Protein AF-A0A7C7JT67-F1 (afdb_monomer_lite)

Radius of gyration: 20.73 Å; chains: 1; bounding box: 39×29×77 Å

Secondary structure (DSSP, 8-state):
-HHHHHHHHHHHHHHHHHTTS----SSS--TTTTS-SSSEEEEEETTTTEEEEEEGGG-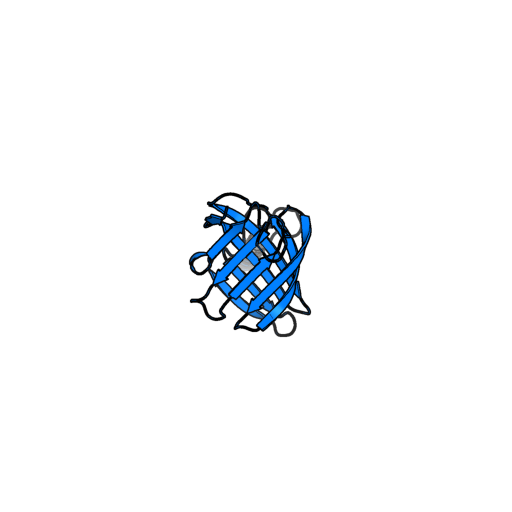EEEEES--TTSTTSS-EEEEEESSSSS-EEEEES--STT-EEEEEEEETTEEEEEEEEEEE---STT-EEEEEEEETTEEEEEEEE--EE--

pLDDT: mean 83.86, std 17.03, range [44.91, 98.06]

Structure (mmCIF, N/CA/C/O backbone):
data_AF-A0A7C7JT67-F1
#
_entry.id   AF-A0A7C7JT67-F1
#
loop_
_atom_site.group_PDB
_atom_site.id
_atom_site.type_symbol
_atom_site.label_atom_id
_atom_site.label_alt_id
_atom_site.label_comp_id
_atom_site.label_asym_id
_atom_site.label_entity_id
_atom_site.label_seq_id
_atom_site.pdbx_PDB_ins_code
_atom_site.Cartn_x
_atom_site.Cartn_y
_atom_site.Cartn_z
_atom_site.occupancy
_atom_site.B_is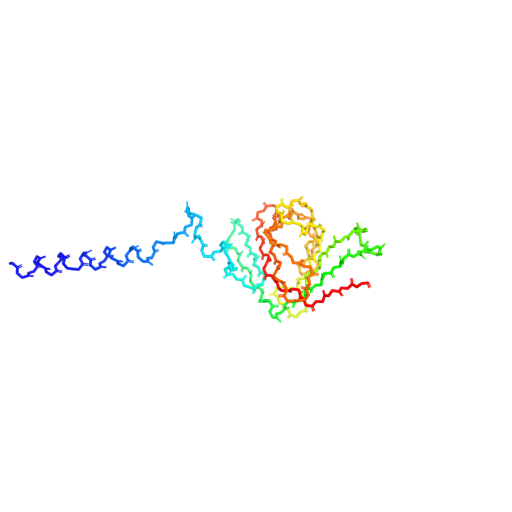o_or_equiv
_atom_site.auth_seq_id
_atom_site.auth_comp_id
_atom_site.auth_asym_id
_atom_site.auth_atom_id
_atom_site.pdbx_PDB_model_num
ATOM 1 N N . MET A 1 1 ? -24.104 1.504 -57.263 1.00 54.81 1 MET A N 1
ATOM 2 C CA . MET A 1 1 ? -25.022 1.891 -56.164 1.00 54.81 1 MET A CA 1
ATOM 3 C C . MET A 1 1 ? -24.998 0.932 -54.967 1.00 54.81 1 MET A C 1
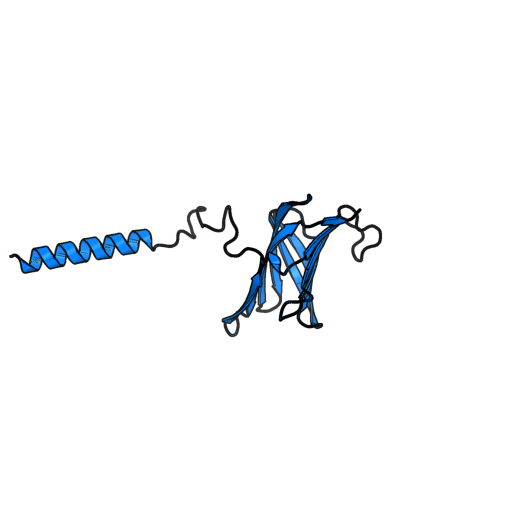ATOM 5 O O . MET A 1 1 ? -24.914 1.419 -53.852 1.00 54.81 1 MET A O 1
ATOM 9 N N . LYS A 1 2 ? -24.993 -0.406 -55.147 1.00 55.34 2 LYS A N 1
ATOM 10 C CA . LYS A 1 2 ? -24.891 -1.371 -54.023 1.00 55.34 2 LYS A CA 1
ATOM 11 C C . LYS A 1 2 ? -23.593 -1.254 -53.199 1.00 55.34 2 LYS A C 1
ATOM 13 O O . LYS A 1 2 ? -23.671 -1.294 -51.982 1.00 55.34 2 LYS A O 1
ATOM 18 N N . LEU A 1 3 ? -22.438 -1.046 -53.843 1.00 52.97 3 LEU A N 1
ATOM 19 C CA . LEU A 1 3 ? -21.132 -0.960 -53.160 1.00 52.97 3 LEU A CA 1
ATOM 20 C C . LEU A 1 3 ? -21.015 0.243 -52.201 1.00 52.97 3 LEU A C 1
ATOM 22 O O . LEU A 1 3 ? -20.512 0.100 -51.095 1.00 52.97 3 LEU A O 1
ATOM 26 N N . ILE A 1 4 ? -21.518 1.412 -52.613 1.00 61.72 4 ILE A N 1
ATOM 27 C CA . ILE A 1 4 ? -21.462 2.659 -51.828 1.00 61.72 4 ILE A CA 1
ATOM 28 C C . ILE A 1 4 ? -22.297 2.522 -50.549 1.00 61.72 4 ILE A C 1
ATOM 30 O O . ILE A 1 4 ? -21.840 2.883 -49.470 1.00 61.72 4 ILE A O 1
ATOM 34 N N . ASN A 1 5 ? -23.477 1.902 -50.644 1.00 55.75 5 ASN A N 1
ATOM 35 C CA . ASN A 1 5 ? -24.323 1.647 -49.479 1.00 55.75 5 ASN A CA 1
ATOM 36 C C . ASN A 1 5 ? -23.692 0.642 -48.503 1.00 55.75 5 ASN A C 1
ATOM 38 O O . ASN A 1 5 ? -23.919 0.752 -47.302 1.00 55.75 5 ASN A O 1
ATOM 42 N N . THR A 1 6 ? -22.895 -0.316 -48.986 1.00 64.94 6 THR A N 1
ATOM 43 C CA . THR A 1 6 ? -22.151 -1.240 -48.115 1.00 64.94 6 THR A CA 1
ATOM 44 C C . THR A 1 6 ? -21.011 -0.528 -47.383 1.00 64.94 6 THR A C 1
ATOM 46 O O . THR A 1 6 ? -20.843 -0.750 -46.190 1.00 64.94 6 THR A O 1
ATOM 49 N N . ILE A 1 7 ? -20.277 0.369 -48.055 1.00 65.31 7 ILE A N 1
ATOM 50 C CA . ILE A 1 7 ? -19.187 1.148 -47.438 1.00 65.31 7 ILE A CA 1
ATOM 51 C C . ILE A 1 7 ? -19.734 2.109 -46.374 1.00 65.31 7 ILE A C 1
ATOM 53 O O . ILE A 1 7 ? -19.196 2.157 -45.273 1.00 65.31 7 ILE A O 1
ATOM 57 N N . ILE A 1 8 ? -20.843 2.804 -46.654 1.00 64.75 8 ILE A N 1
ATOM 58 C CA . ILE A 1 8 ? -21.492 3.700 -45.682 1.00 64.75 8 ILE A CA 1
ATOM 59 C C . ILE A 1 8 ? -21.948 2.922 -44.440 1.00 64.75 8 ILE A C 1
ATOM 61 O O . ILE A 1 8 ? -21.729 3.388 -43.325 1.00 64.75 8 ILE A O 1
ATOM 65 N N . ARG A 1 9 ? -22.526 1.722 -44.616 1.00 62.69 9 ARG A N 1
ATOM 66 C CA . ARG A 1 9 ? -22.937 0.834 -43.509 1.00 62.69 9 ARG A CA 1
ATOM 67 C C . ARG A 1 9 ? -21.750 0.330 -42.690 1.00 62.69 9 ARG A C 1
ATOM 69 O O . ARG A 1 9 ? -21.844 0.252 -41.472 1.00 62.69 9 ARG A O 1
ATOM 76 N N . LEU A 1 10 ? -20.633 0.017 -43.345 1.00 65.44 10 LEU A N 1
ATOM 77 C CA . LEU A 1 10 ? -19.417 -0.423 -42.664 1.00 65.44 10 LEU A CA 1
ATOM 78 C C . LEU A 1 10 ? -18.789 0.719 -41.852 1.00 65.44 10 LEU A C 1
ATOM 80 O O . LEU A 1 10 ? -18.369 0.499 -40.723 1.00 65.44 10 LEU A O 1
ATOM 84 N N . GLN A 1 11 ? -18.792 1.945 -42.384 1.00 64.75 11 GLN A N 1
ATOM 85 C CA . GLN A 1 11 ? -18.313 3.129 -41.666 1.00 64.75 11 GLN A CA 1
ATOM 86 C C . GLN A 1 11 ? -19.211 3.510 -40.486 1.00 64.75 11 GLN A C 1
ATOM 88 O O . GLN A 1 11 ? -18.693 3.923 -39.456 1.00 64.75 11 GLN A O 1
ATOM 93 N N . THR A 1 12 ? -20.532 3.333 -40.593 1.00 63.28 12 THR A N 1
ATOM 94 C CA . THR A 1 12 ? -21.446 3.581 -39.460 1.00 63.28 12 THR A CA 1
ATOM 95 C C . THR A 1 12 ? -21.276 2.550 -38.351 1.00 63.28 12 THR A C 1
ATOM 97 O O . THR A 1 12 ? -21.310 2.923 -37.186 1.00 63.28 12 THR A O 1
ATOM 100 N N . ILE A 1 13 ? -21.037 1.278 -38.689 1.00 64.44 13 ILE A N 1
ATOM 101 C CA . ILE A 1 13 ? -20.734 0.241 -37.691 1.00 64.44 13 ILE A CA 1
ATOM 102 C C . ILE A 1 13 ? -19.372 0.506 -37.042 1.00 64.44 13 ILE A C 1
ATOM 104 O O . ILE A 1 13 ? -19.258 0.421 -35.826 1.00 64.44 13 ILE A O 1
ATOM 108 N N . LEU A 1 14 ? -18.358 0.880 -37.826 1.00 62.09 14 LEU A N 1
ATOM 109 C CA . LEU A 1 14 ? -17.030 1.193 -37.301 1.00 62.09 14 LEU A CA 1
ATOM 110 C C . LEU A 1 14 ? -17.070 2.403 -36.352 1.00 62.09 14 LEU A C 1
ATOM 112 O O . LEU A 1 14 ? -16.499 2.339 -35.270 1.00 62.09 14 LEU A O 1
ATOM 116 N N . LEU A 1 15 ? -17.802 3.463 -36.711 1.00 58.84 15 LEU A N 1
ATOM 117 C CA . LEU A 1 15 ? -17.988 4.646 -35.864 1.00 58.84 15 LEU A CA 1
ATOM 118 C C . LEU A 1 15 ? -18.751 4.317 -34.567 1.00 58.84 15 LEU A C 1
ATOM 120 O O . LEU A 1 15 ? -18.393 4.823 -33.511 1.00 58.84 15 LEU A O 1
ATOM 124 N N . LEU A 1 16 ? -19.754 3.434 -34.639 1.00 60.41 16 LEU A N 1
ATOM 125 C CA . LEU A 1 16 ? -20.518 2.969 -33.478 1.00 60.41 16 LEU A CA 1
ATOM 126 C C . LEU A 1 16 ? -19.666 2.108 -32.526 1.00 60.41 16 LEU A C 1
ATOM 128 O O . LEU A 1 16 ? -19.829 2.179 -31.314 1.00 60.41 16 LEU A O 1
ATOM 132 N N . VAL A 1 17 ? -18.732 1.311 -33.052 1.00 62.84 17 VAL A N 1
ATOM 133 C CA . VAL A 1 17 ? -17.800 0.524 -32.226 1.00 62.84 17 VAL A CA 1
ATOM 134 C C . VAL A 1 17 ? -16.810 1.434 -31.489 1.00 62.84 17 VAL A C 1
ATOM 136 O O . VAL A 1 17 ? -16.518 1.182 -30.325 1.00 62.84 17 VAL A O 1
ATOM 139 N N . PHE A 1 18 ? -16.352 2.527 -32.110 1.00 58.41 18 PHE A N 1
ATOM 140 C CA . PHE A 1 18 ? -15.463 3.489 -31.445 1.00 58.41 18 PHE A CA 1
ATOM 141 C C . PHE A 1 18 ? -16.139 4.265 -30.303 1.00 58.41 18 PHE A C 1
ATOM 143 O O . PHE A 1 18 ? -15.457 4.602 -29.344 1.00 58.41 18 PHE A O 1
ATOM 150 N N . THR A 1 19 ? -17.459 4.491 -30.345 1.00 57.75 19 THR A N 1
ATOM 151 C CA . THR A 1 19 ? -18.194 5.159 -29.247 1.00 57.75 19 THR A CA 1
ATOM 152 C C . THR A 1 19 ? -18.468 4.267 -28.034 1.00 57.75 19 THR A C 1
ATOM 154 O O . THR A 1 19 ? -18.853 4.778 -26.992 1.00 57.75 19 THR A O 1
ATOM 157 N N . PHE A 1 20 ? -18.302 2.945 -28.151 1.00 55.00 20 PHE A N 1
ATOM 158 C CA . PHE A 1 20 ? -18.397 2.016 -27.012 1.00 55.00 20 PHE A CA 1
ATOM 159 C C . PHE A 1 20 ? -17.025 1.613 -26.450 1.00 55.00 20 PHE A C 1
ATOM 161 O O . PHE A 1 20 ? -16.963 0.892 -25.461 1.00 55.00 20 PHE A O 1
ATOM 168 N N . LEU A 1 21 ? -15.936 2.043 -27.095 1.00 54.47 21 LEU A N 1
ATOM 169 C CA . LEU A 1 21 ? -14.554 1.790 -26.669 1.00 54.47 21 LEU A CA 1
ATOM 170 C C . LEU A 1 21 ? -13.837 3.070 -26.215 1.00 54.47 21 LEU A C 1
ATOM 172 O O . LEU A 1 21 ? -12.650 3.027 -25.900 1.00 54.47 21 LEU A O 1
ATOM 176 N N . SER A 1 22 ? -14.527 4.212 -26.199 1.00 47.88 22 SER A N 1
ATOM 177 C CA . SER A 1 22 ? -14.056 5.417 -25.525 1.00 47.88 22 SER A CA 1
ATOM 178 C C . SER A 1 22 ? -14.100 5.173 -24.020 1.00 47.88 22 SER A C 1
ATOM 180 O O . SER A 1 22 ? -15.176 5.147 -23.430 1.00 47.88 22 SER A O 1
ATOM 182 N N . CYS A 1 23 ? -12.932 4.944 -23.424 1.00 49.44 23 CYS A N 1
ATOM 183 C CA . CYS A 1 23 ? -12.745 4.977 -21.982 1.00 49.44 23 CYS A CA 1
ATOM 184 C C . CYS A 1 23 ? -13.136 6.375 -21.476 1.00 49.44 23 CYS A C 1
ATOM 186 O O . CYS A 1 23 ? -12.423 7.340 -21.759 1.00 49.44 23 CYS A O 1
ATOM 188 N N . ASP A 1 24 ? -14.263 6.481 -20.772 1.00 44.91 24 ASP A N 1
ATOM 189 C CA . ASP A 1 24 ? -14.599 7.650 -19.953 1.00 44.91 24 ASP A CA 1
ATOM 190 C C . ASP A 1 24 ? -13.573 7.725 -18.818 1.00 44.91 24 ASP A C 1
ATOM 192 O O . ASP A 1 24 ? -13.560 6.881 -17.926 1.00 44.91 24 ASP A O 1
ATOM 196 N N . ASN A 1 25 ? -12.648 8.679 -18.889 1.00 50.19 25 ASN A N 1
ATOM 197 C CA . ASN A 1 25 ? -11.707 8.987 -17.806 1.00 50.19 25 ASN A CA 1
ATOM 198 C C . ASN A 1 25 ? -11.565 10.509 -17.606 1.00 50.19 25 ASN A C 1
ATOM 200 O O . ASN A 1 25 ? -10.509 10.998 -17.227 1.00 50.19 25 ASN A O 1
ATOM 204 N N . ASP A 1 26 ? -12.583 11.297 -17.956 1.00 51.53 26 ASP A N 1
ATOM 205 C CA . ASP A 1 26 ? -12.481 12.768 -17.884 1.00 51.53 26 ASP A CA 1
ATOM 206 C C . ASP A 1 26 ? -13.805 13.461 -17.498 1.00 51.53 26 ASP A C 1
ATOM 208 O O . ASP A 1 26 ? -13.902 14.685 -17.501 1.00 51.53 26 ASP A O 1
ATOM 212 N N . ASP A 1 27 ? -14.853 12.699 -17.162 1.00 57.81 27 ASP A N 1
ATOM 213 C CA . ASP A 1 27 ? -16.195 13.209 -16.837 1.00 57.81 27 ASP A CA 1
ATOM 214 C C . ASP A 1 27 ? -16.665 12.867 -15.413 1.00 57.81 27 ASP A C 1
ATOM 216 O O . ASP A 1 27 ? -17.814 13.131 -15.055 1.00 57.81 27 ASP A O 1
ATOM 220 N N . GLY A 1 28 ? -15.778 12.312 -14.590 1.00 54.41 28 GLY A N 1
ATOM 221 C CA . GLY A 1 28 ? -16.131 11.837 -13.258 1.00 54.41 28 GLY A CA 1
ATOM 222 C C . GLY A 1 28 ? -17.020 10.588 -13.277 1.00 54.41 28 GLY A C 1
ATOM 223 O O . GLY A 1 28 ? -17.899 10.420 -12.439 1.00 54.41 28 GLY A O 1
ATOM 224 N N . ASN A 1 29 ? -16.885 9.756 -14.310 1.00 54.03 29 ASN A N 1
ATOM 225 C CA . ASN A 1 29 ? -17.567 8.470 -14.430 1.00 54.03 29 ASN A CA 1
ATOM 226 C C . ASN A 1 29 ? -16.586 7.371 -14.863 1.00 54.03 29 ASN A C 1
ATOM 228 O O . ASN A 1 29 ? -16.946 6.385 -15.512 1.00 54.03 29 ASN A O 1
ATOM 232 N N . ALA A 1 30 ? -15.315 7.559 -14.509 1.00 56.22 30 ALA A N 1
ATOM 233 C CA . ALA A 1 30 ? -14.298 6.556 -14.721 1.00 56.22 30 ALA A CA 1
ATOM 234 C C . ALA A 1 30 ? -14.644 5.311 -13.894 1.00 56.22 30 ALA A C 1
ATOM 236 O O . ALA A 1 30 ? -15.090 5.404 -12.751 1.00 56.22 30 ALA A O 1
ATOM 237 N N . THR A 1 31 ? -14.451 4.121 -14.467 1.00 50.69 31 THR A N 1
ATOM 238 C CA . THR A 1 31 ? -14.785 2.846 -13.798 1.00 50.69 31 THR A CA 1
ATOM 239 C C . THR A 1 31 ? -14.105 2.708 -12.427 1.00 50.69 31 THR A C 1
ATOM 241 O O . THR A 1 31 ? -14.625 2.027 -11.543 1.00 50.69 31 THR A O 1
ATOM 244 N N . ASN A 1 32 ? -12.978 3.401 -12.236 1.00 52.91 32 ASN A N 1
ATOM 245 C CA . ASN A 1 32 ? -12.233 3.464 -10.988 1.00 52.91 32 ASN A CA 1
ATOM 246 C C . ASN A 1 32 ? -12.746 4.491 -9.965 1.00 52.91 32 ASN A C 1
ATOM 248 O O . ASN A 1 32 ? -12.191 4.560 -8.873 1.00 52.91 32 ASN A O 1
ATOM 252 N N . GLU A 1 33 ? -13.781 5.283 -10.248 1.00 53.06 33 GLU A N 1
ATOM 253 C CA . GLU A 1 33 ? -14.316 6.228 -9.258 1.00 53.06 33 GLU A CA 1
ATOM 254 C C . GLU A 1 33 ? -15.046 5.528 -8.107 1.00 53.06 33 GLU A C 1
ATOM 256 O O . GLU A 1 33 ? -14.948 5.943 -6.954 1.00 53.06 33 GLU A O 1
ATOM 261 N N . THR A 1 34 ? -15.777 4.449 -8.402 1.00 61.91 34 THR A N 1
ATOM 262 C CA . THR A 1 34 ? -16.591 3.732 -7.403 1.00 61.91 34 THR A CA 1
ATOM 263 C C . THR A 1 34 ? -16.095 2.328 -7.079 1.00 61.91 34 THR A C 1
ATOM 265 O O . THR A 1 34 ? -16.553 1.748 -6.099 1.00 61.91 34 THR A O 1
ATOM 268 N N . ALA A 1 35 ? -15.202 1.776 -7.899 1.00 63.59 35 ALA A N 1
ATOM 269 C CA . ALA A 1 35 ? -14.654 0.428 -7.765 1.00 63.59 35 ALA A CA 1
ATOM 270 C C . ALA A 1 35 ? -13.152 0.456 -8.052 1.00 63.59 35 ALA A C 1
ATOM 272 O O . ALA A 1 35 ? -12.658 1.423 -8.621 1.00 63.59 35 ALA A O 1
ATOM 273 N N . CYS A 1 36 ? -12.404 -0.552 -7.629 1.00 73.44 36 CYS A N 1
ATOM 274 C CA . CYS A 1 36 ? -10.995 -0.655 -7.988 1.00 73.44 36 CYS A CA 1
ATOM 275 C C . CYS A 1 36 ? -10.837 -1.268 -9.374 1.00 73.44 36 CYS A C 1
ATOM 277 O O . CYS A 1 36 ? -11.565 -2.190 -9.737 1.00 73.44 36 CYS A O 1
ATOM 279 N N . ASN A 1 37 ? -9.863 -0.782 -10.146 1.00 75.81 37 ASN A N 1
ATOM 280 C CA . ASN A 1 37 ? -9.519 -1.418 -11.421 1.00 75.81 37 ASN A CA 1
ATOM 281 C C . ASN A 1 37 ? -8.868 -2.791 -11.201 1.00 75.81 37 ASN A C 1
ATOM 283 O O . ASN A 1 37 ? -9.020 -3.691 -12.028 1.00 75.81 37 ASN A O 1
ATOM 287 N N . TYR A 1 38 ? -8.148 -2.940 -10.089 1.00 90.00 38 TYR A N 1
ATOM 288 C CA . TYR A 1 38 ? -7.537 -4.181 -9.647 1.00 90.00 38 TYR A CA 1
ATOM 289 C C . TYR A 1 38 ? -7.630 -4.279 -8.122 1.00 90.00 38 TYR A C 1
ATOM 291 O O . TYR A 1 38 ? -7.163 -3.387 -7.422 1.00 90.00 38 TYR A O 1
ATOM 299 N N . GLU A 1 39 ? -8.244 -5.346 -7.614 1.00 93.31 39 GLU A N 1
ATOM 300 C CA . GLU A 1 39 ? -8.291 -5.647 -6.179 1.00 93.31 39 GLU A CA 1
ATOM 301 C C . GLU A 1 39 ? -6.983 -6.344 -5.779 1.00 93.31 39 GLU A C 1
ATOM 303 O O . GLU A 1 39 ? -6.750 -7.518 -6.088 1.00 93.31 39 GLU A O 1
ATOM 308 N N . GLY A 1 40 ? -6.103 -5.591 -5.129 1.00 95.25 40 GLY A N 1
ATOM 309 C CA . GLY A 1 40 ? -4.810 -6.045 -4.650 1.00 95.25 40 GLY A CA 1
ATOM 310 C C . GLY A 1 40 ? -3.771 -4.929 -4.624 1.00 95.25 40 GLY A C 1
ATOM 311 O O . GLY A 1 40 ? -4.074 -3.755 -4.417 1.00 95.25 40 GLY A O 1
ATOM 312 N N . PHE A 1 41 ? -2.522 -5.316 -4.844 1.00 96.50 41 PHE A N 1
ATOM 313 C CA . PHE A 1 41 ? -1.382 -4.427 -5.011 1.00 96.50 41 PHE A CA 1
ATOM 314 C C . PHE A 1 41 ? -1.050 -4.322 -6.494 1.00 96.50 41 PHE A C 1
ATOM 316 O O . PHE A 1 41 ? -0.843 -5.339 -7.163 1.00 96.50 41 PHE A O 1
ATOM 323 N N . SER A 1 42 ? -0.955 -3.096 -6.992 1.00 95.38 42 SER A N 1
ATOM 324 C CA . SER A 1 42 ? -0.400 -2.807 -8.306 1.00 95.38 42 SER A CA 1
ATOM 325 C C . SER A 1 42 ? 0.832 -1.927 -8.172 1.00 95.38 42 SER A C 1
ATOM 327 O O . SER A 1 42 ? 0.867 -1.014 -7.357 1.00 95.38 42 SER A O 1
ATOM 329 N N . TYR A 1 43 ? 1.851 -2.231 -8.964 1.00 95.25 43 TYR A N 1
ATOM 330 C CA . TYR A 1 43 ? 3.121 -1.521 -9.021 1.00 95.25 43 TYR A CA 1
ATOM 331 C C . TYR A 1 43 ? 3.446 -1.218 -10.473 1.00 95.25 43 TYR A C 1
ATOM 333 O O . TYR A 1 43 ? 3.343 -2.111 -11.320 1.00 95.25 43 TYR A O 1
ATOM 341 N N . LEU A 1 44 ? 3.900 0.002 -10.737 1.00 95.00 44 LEU A N 1
ATOM 342 C CA . LEU A 1 44 ? 4.386 0.457 -12.029 1.00 95.00 44 LEU A CA 1
ATOM 343 C C . LEU A 1 44 ? 5.675 1.266 -11.851 1.00 95.00 44 LEU A C 1
ATOM 345 O O . LEU A 1 44 ? 5.673 2.306 -11.195 1.00 95.00 44 LEU A O 1
ATOM 349 N N . ASP A 1 45 ? 6.759 0.833 -12.495 1.00 93.50 45 ASP A N 1
ATOM 350 C CA . ASP A 1 45 ? 7.934 1.681 -12.715 1.00 93.50 45 ASP A CA 1
ATOM 351 C C . ASP A 1 45 ? 7.771 2.451 -14.026 1.00 93.50 45 ASP A C 1
ATOM 353 O O . ASP A 1 45 ? 7.834 1.897 -15.124 1.00 93.50 45 ASP A O 1
ATOM 357 N N . THR A 1 46 ? 7.570 3.761 -13.922 1.00 92.31 46 THR A N 1
ATOM 358 C CA . THR A 1 46 ? 7.321 4.632 -15.079 1.00 92.31 46 THR A CA 1
ATOM 359 C C . THR A 1 46 ? 8.557 4.871 -15.955 1.00 92.31 46 THR A C 1
ATOM 361 O O . THR A 1 46 ? 8.422 5.372 -17.073 1.00 92.31 46 THR A O 1
ATOM 364 N N . ASN A 1 47 ? 9.768 4.495 -15.518 1.00 94.12 47 ASN A N 1
ATOM 365 C CA . ASN A 1 47 ? 10.966 4.625 -16.356 1.00 94.12 47 ASN A CA 1
ATOM 366 C C . ASN A 1 47 ? 11.049 3.546 -17.435 1.00 94.12 47 ASN A C 1
ATOM 368 O O . ASN A 1 47 ? 11.615 3.784 -18.505 1.00 94.12 47 ASN A O 1
ATOM 372 N N . ASN A 1 48 ? 10.563 2.342 -17.133 1.00 93.31 48 ASN A N 1
ATOM 373 C CA . ASN A 1 48 ? 10.707 1.167 -17.993 1.00 93.31 48 ASN A CA 1
ATOM 374 C C . ASN A 1 48 ? 9.380 0.440 -18.276 1.00 93.31 48 ASN A C 1
ATOM 376 O O . ASN A 1 48 ? 9.361 -0.453 -19.121 1.00 93.31 48 ASN A O 1
ATOM 380 N N . ASN A 1 49 ? 8.279 0.891 -17.671 1.00 91.00 49 ASN A N 1
ATOM 381 C CA . ASN A 1 49 ? 6.948 0.287 -17.710 1.00 91.00 49 ASN A CA 1
ATOM 382 C C . ASN A 1 49 ? 6.896 -1.138 -17.139 1.00 91.00 49 ASN A C 1
ATOM 384 O O . ASN A 1 49 ? 6.043 -1.930 -17.548 1.00 91.00 49 ASN A O 1
ATOM 388 N N . ASP A 1 50 ? 7.794 -1.478 -16.213 1.00 93.38 50 ASP A N 1
ATOM 389 C CA . ASP A 1 50 ? 7.707 -2.743 -15.494 1.00 93.38 50 ASP A CA 1
ATOM 390 C C . ASP A 1 50 ? 6.502 -2.703 -14.553 1.00 93.38 50 ASP A C 1
ATOM 392 O O . ASP A 1 50 ? 6.364 -1.799 -13.727 1.00 93.38 50 ASP A O 1
ATOM 396 N N . GLN A 1 51 ? 5.634 -3.707 -14.681 1.00 93.94 51 GLN A N 1
ATOM 397 C CA . GLN A 1 51 ? 4.418 -3.830 -13.891 1.00 93.94 51 GLN A CA 1
ATOM 398 C C . GLN A 1 51 ? 4.447 -5.104 -13.054 1.00 93.94 51 GLN A C 1
ATOM 400 O O . GLN A 1 51 ? 4.809 -6.177 -13.540 1.00 93.94 51 GLN A O 1
ATOM 405 N N . THR A 1 52 ? 4.020 -4.990 -11.802 1.00 94.19 52 THR A N 1
ATOM 406 C CA . THR A 1 52 ? 3.805 -6.129 -10.906 1.00 94.19 52 THR A CA 1
ATOM 407 C C . THR A 1 52 ? 2.424 -6.022 -10.282 1.00 94.19 52 THR A C 1
ATOM 409 O O . THR A 1 52 ? 1.991 -4.933 -9.918 1.00 94.19 52 THR A O 1
ATOM 412 N N . LEU A 1 53 ? 1.733 -7.156 -10.180 1.00 94.88 53 LEU A N 1
ATOM 413 C CA . LEU A 1 53 ? 0.407 -7.264 -9.582 1.00 94.88 53 LEU A CA 1
ATOM 414 C C . LEU A 1 53 ? 0.414 -8.403 -8.556 1.00 94.88 53 LEU A C 1
ATOM 416 O O . LEU A 1 53 ? 0.912 -9.489 -8.861 1.00 94.88 53 LEU A O 1
ATOM 420 N N . ILE A 1 54 ? -0.142 -8.166 -7.369 1.00 95.62 54 ILE A N 1
ATOM 421 C CA . ILE A 1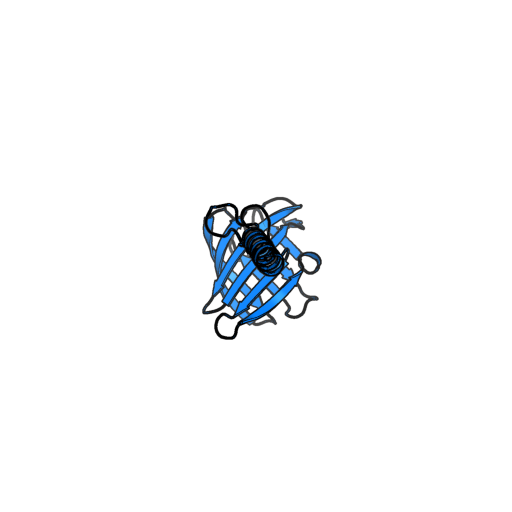 54 ? -0.405 -9.194 -6.349 1.00 95.62 54 ILE A CA 1
ATOM 422 C C . ILE A 1 54 ? -1.884 -9.105 -5.993 1.00 95.62 54 ILE A C 1
ATOM 424 O O . ILE A 1 54 ? -2.356 -8.031 -5.623 1.00 95.62 54 ILE A O 1
ATOM 428 N N . ALA A 1 55 ? -2.613 -10.212 -6.121 1.00 95.38 55 ALA A N 1
ATOM 429 C CA . ALA A 1 55 ? -4.053 -10.221 -5.893 1.00 95.38 55 ALA A CA 1
ATOM 430 C C . ALA A 1 55 ? -4.369 -10.005 -4.411 1.00 95.38 55 ALA A C 1
ATOM 432 O O . ALA A 1 55 ? -3.608 -10.448 -3.554 1.00 95.38 55 ALA A O 1
ATOM 433 N N . GLU A 1 56 ? -5.514 -9.390 -4.112 1.00 94.88 56 GLU A N 1
ATOM 434 C CA . GLU A 1 56 ? -5.973 -9.205 -2.730 1.00 94.88 56 GLU A CA 1
ATOM 435 C C . GLU A 1 56 ? -5.981 -10.513 -1.929 1.00 94.88 56 GLU A C 1
ATOM 437 O O . GLU A 1 56 ? -5.526 -10.520 -0.792 1.00 94.88 56 GLU A O 1
ATOM 442 N N . ALA A 1 57 ? -6.356 -11.635 -2.553 1.00 94.38 57 ALA A N 1
ATOM 443 C CA . ALA A 1 57 ? -6.404 -12.940 -1.891 1.00 94.38 57 ALA A CA 1
ATOM 444 C C . ALA A 1 57 ? -5.031 -13.456 -1.414 1.00 94.38 57 ALA A C 1
ATOM 446 O O . ALA A 1 57 ? -4.968 -14.389 -0.610 1.00 94.38 57 ALA A O 1
ATOM 447 N N . ASP A 1 58 ? -3.943 -12.880 -1.932 1.00 96.81 58 ASP A N 1
ATOM 448 C CA . ASP A 1 58 ? -2.569 -13.171 -1.519 1.00 96.81 58 ASP A CA 1
ATOM 449 C C . ASP A 1 58 ? -2.034 -12.136 -0.510 1.00 96.81 58 ASP A C 1
ATOM 451 O O . ASP A 1 58 ? -0.925 -12.297 0.003 1.00 96.81 58 ASP A O 1
ATOM 455 N N . LEU A 1 59 ? -2.799 -11.080 -0.219 1.00 97.12 59 LEU A N 1
ATOM 456 C CA . LEU A 1 59 ? -2.473 -10.041 0.751 1.00 97.12 59 LEU A CA 1
ATOM 457 C C . LEU A 1 59 ? -3.137 -10.327 2.104 1.00 97.12 59 LEU A C 1
ATOM 459 O O . LEU A 1 59 ? -4.107 -11.072 2.221 1.00 97.12 59 LEU A O 1
ATOM 463 N N . GLN A 1 60 ? -2.572 -9.739 3.150 1.00 97.06 60 GLN A N 1
ATOM 464 C CA . GLN A 1 60 ? -3.151 -9.662 4.484 1.00 97.06 60 GLN A CA 1
ATOM 465 C C . GLN A 1 60 ? -3.158 -8.202 4.916 1.00 97.06 60 GLN A C 1
ATOM 467 O O . GLN A 1 60 ? -2.099 -7.566 4.935 1.00 97.06 60 GLN A O 1
ATOM 472 N N . THR A 1 61 ? -4.332 -7.697 5.280 1.00 97.38 61 THR A N 1
ATOM 473 C CA . THR A 1 61 ? -4.556 -6.297 5.641 1.00 97.38 61 THR A CA 1
ATOM 474 C C . THR A 1 61 ? -5.044 -6.182 7.076 1.00 97.38 61 THR A C 1
ATOM 476 O O . THR A 1 61 ? -6.125 -6.655 7.434 1.00 97.38 61 THR A O 1
ATOM 479 N N . GLN A 1 62 ? -4.269 -5.487 7.901 1.00 96.00 62 GLN A N 1
ATOM 480 C CA . GLN A 1 62 ? -4.580 -5.263 9.305 1.00 96.00 62 GLN A CA 1
ATOM 481 C C . GLN A 1 62 ? -4.780 -3.775 9.567 1.00 96.00 62 GLN A C 1
ATOM 483 O O . GLN A 1 62 ? -3.908 -2.953 9.285 1.00 96.00 62 GLN A O 1
ATOM 488 N N . PHE A 1 63 ? -5.925 -3.427 10.146 1.00 94.81 63 PHE A N 1
ATOM 489 C CA . PHE A 1 63 ? -6.198 -2.087 10.640 1.00 94.81 63 PHE A CA 1
ATOM 490 C C . PHE A 1 63 ? -5.908 -2.005 12.138 1.00 94.81 63 PHE A C 1
ATOM 492 O O . PHE A 1 63 ? -6.370 -2.830 12.923 1.00 94.81 63 PHE A O 1
ATOM 499 N N . PHE A 1 64 ? -5.184 -0.970 12.549 1.00 93.12 64 PHE A N 1
ATOM 500 C CA . PHE A 1 64 ? -4.830 -0.711 13.939 1.00 93.12 64 PHE A CA 1
ATOM 501 C C . PHE A 1 64 ? -5.515 0.589 14.371 1.00 93.12 64 PHE A C 1
ATOM 503 O O . PHE A 1 64 ? -5.006 1.664 14.045 1.00 93.12 64 PHE A O 1
ATOM 510 N N . PRO A 1 65 ? -6.637 0.551 15.119 1.00 89.94 65 PRO A N 1
ATOM 511 C CA . PRO A 1 65 ? -7.325 1.761 15.578 1.00 89.94 65 PRO A CA 1
ATOM 512 C C . PRO A 1 65 ? -6.477 2.570 16.564 1.00 89.94 65 PRO A C 1
ATOM 514 O O . PRO A 1 65 ? -6.568 3.793 16.629 1.00 89.94 65 PRO A O 1
ATOM 517 N N . ASN A 1 66 ? -5.645 1.879 17.348 1.00 82.81 66 ASN A N 1
ATOM 518 C CA . ASN A 1 66 ? -4.742 2.471 18.326 1.00 82.81 66 ASN A CA 1
ATOM 519 C C . ASN A 1 66 ? -3.404 1.730 18.311 1.00 82.81 66 ASN A C 1
ATOM 521 O O . ASN A 1 66 ? -3.174 0.826 19.111 1.00 82.81 66 ASN A O 1
ATOM 525 N N . ALA A 1 67 ? -2.469 2.146 17.457 1.00 69.81 67 ALA A N 1
ATOM 526 C CA . ALA A 1 67 ? -1.114 1.599 17.480 1.00 69.81 67 ALA A CA 1
ATOM 527 C C . ALA A 1 67 ? -0.272 2.210 18.620 1.00 69.81 67 ALA A C 1
ATOM 529 O O . ALA A 1 67 ? 0.847 2.669 18.403 1.00 69.81 67 ALA A O 1
ATOM 530 N N . SER A 1 68 ? -0.788 2.231 19.856 1.00 58.31 68 SER A N 1
ATOM 531 C CA . SER A 1 68 ? -0.111 2.832 21.020 1.00 58.31 68 SER A CA 1
ATOM 532 C C . SER A 1 68 ? 1.248 2.198 21.356 1.00 58.31 68 SER A C 1
ATOM 534 O O . SER A 1 68 ? 2.053 2.831 22.034 1.00 58.31 68 SER A O 1
ATOM 536 N N . ASN A 1 69 ? 1.518 0.986 20.855 1.00 48.53 69 ASN A N 1
ATOM 537 C CA . ASN A 1 69 ? 2.821 0.308 20.925 1.00 48.53 69 ASN A CA 1
ATOM 538 C C . ASN A 1 69 ? 3.465 0.082 19.538 1.00 48.53 69 ASN A C 1
ATOM 540 O O . ASN A 1 69 ? 4.491 -0.588 19.452 1.00 48.53 69 ASN A O 1
ATOM 544 N N . GLY A 1 70 ? 2.853 0.591 18.464 1.00 49.94 70 GLY A N 1
ATOM 545 C CA . GLY A 1 70 ? 3.363 0.487 17.096 1.00 49.94 70 GLY A CA 1
ATOM 546 C C . GLY A 1 70 ? 4.281 1.661 16.730 1.00 49.94 70 GLY A C 1
ATOM 547 O O . GLY A 1 70 ? 4.340 2.649 17.468 1.00 49.94 70 GLY A O 1
ATOM 548 N N . PRO A 1 71 ? 4.986 1.593 15.587 1.00 48.06 71 PRO A N 1
ATOM 549 C CA . PRO A 1 71 ? 6.029 2.555 15.205 1.00 48.06 71 PRO A CA 1
ATOM 550 C C . PRO A 1 71 ? 5.565 4.020 15.128 1.00 48.06 71 PRO A C 1
ATOM 552 O O . PRO A 1 71 ? 6.391 4.925 15.220 1.00 48.06 71 PRO A O 1
ATOM 555 N N . PHE A 1 72 ? 4.256 4.265 15.016 1.00 59.19 72 PHE A N 1
ATOM 556 C CA . PHE A 1 72 ? 3.698 5.595 14.772 1.00 59.19 72 PHE A CA 1
ATOM 557 C C . PHE A 1 72 ? 2.779 6.136 15.882 1.00 59.19 72 PHE A C 1
ATOM 559 O O . PHE A 1 72 ? 2.354 7.286 15.804 1.00 59.19 72 PHE A O 1
ATOM 566 N N . GLY A 1 73 ? 2.467 5.355 16.926 1.00 68.62 73 GLY A N 1
ATOM 567 C CA . GLY A 1 73 ? 1.695 5.832 18.088 1.00 68.62 73 GLY A CA 1
ATOM 568 C C . GLY A 1 73 ? 0.262 6.318 17.799 1.00 68.62 73 GLY A C 1
ATOM 569 O O . GLY A 1 73 ? -0.348 6.946 18.664 1.00 68.62 73 GLY A O 1
ATOM 570 N N . ALA A 1 74 ? -0.270 6.058 16.602 1.00 83.75 74 ALA A N 1
ATOM 571 C CA . ALA A 1 74 ? -1.571 6.516 16.115 1.00 83.75 74 ALA A CA 1
ATOM 572 C C . ALA A 1 74 ? -2.235 5.437 15.243 1.00 83.75 74 ALA A C 1
ATOM 574 O O . ALA A 1 74 ? -1.607 4.430 14.920 1.00 83.75 74 ALA A O 1
ATOM 575 N N . SER A 1 75 ? -3.500 5.635 14.869 1.00 90.50 75 SER A N 1
ATOM 576 C CA . SER A 1 75 ? -4.218 4.699 13.997 1.00 90.50 75 SER A CA 1
ATOM 577 C C . SER A 1 75 ? -3.502 4.529 12.654 1.00 90.50 75 SER A C 1
ATOM 579 O O . SER A 1 75 ? -2.998 5.513 12.105 1.00 90.50 75 SER A O 1
ATOM 581 N N . GLY A 1 76 ? -3.446 3.306 12.137 1.00 92.75 76 GLY A N 1
ATOM 582 C CA . GLY A 1 76 ? -2.744 2.996 10.895 1.00 92.75 76 GLY A CA 1
ATOM 583 C C . GLY A 1 76 ? -3.178 1.673 10.283 1.00 92.75 76 GLY A C 1
ATOM 584 O O . GLY A 1 76 ? -4.041 0.981 10.823 1.00 92.75 76 GLY A O 1
ATOM 585 N N . ILE A 1 77 ? -2.577 1.346 9.148 1.00 94.81 77 ILE A N 1
ATOM 586 C CA . ILE A 1 77 ? -2.840 0.120 8.402 1.00 94.81 77 ILE A CA 1
ATOM 587 C C . ILE A 1 77 ? -1.525 -0.545 8.013 1.00 94.81 77 ILE A C 1
ATOM 589 O O . ILE A 1 77 ? -0.556 0.143 7.676 1.00 94.81 77 ILE A O 1
ATOM 593 N N . GLU A 1 78 ? -1.516 -1.873 8.054 1.00 95.69 78 GLU A N 1
ATOM 594 C CA . GLU A 1 78 ? -0.449 -2.708 7.512 1.00 95.69 78 GLU A CA 1
ATOM 595 C C . GLU A 1 78 ? -1.014 -3.624 6.426 1.00 95.69 78 GLU A C 1
ATOM 597 O O . GLU A 1 78 ? -2.099 -4.184 6.581 1.00 95.69 78 GLU A O 1
ATOM 602 N N . ILE A 1 79 ? -0.280 -3.764 5.323 1.00 97.31 79 ILE A N 1
ATOM 603 C CA . ILE A 1 79 ? -0.617 -4.645 4.202 1.00 97.31 79 ILE A CA 1
ATOM 604 C C . ILE A 1 79 ? 0.612 -5.498 3.914 1.00 97.31 79 ILE A C 1
ATOM 606 O O . ILE A 1 79 ? 1.707 -4.968 3.737 1.00 97.31 79 ILE A O 1
ATOM 610 N N . SER A 1 80 ? 0.464 -6.817 3.867 1.00 96.75 80 SER A N 1
ATOM 611 C CA . SER A 1 80 ? 1.604 -7.715 3.683 1.00 96.75 80 SER A CA 1
ATOM 612 C C . SER A 1 80 ? 1.294 -8.900 2.784 1.00 96.75 80 SER A C 1
ATOM 614 O O . SER A 1 80 ? 0.161 -9.360 2.707 1.00 96.75 80 SER A O 1
ATOM 616 N N . SER A 1 81 ? 2.327 -9.419 2.128 1.00 95.62 81 SER A N 1
ATOM 617 C CA . SER A 1 81 ? 2.331 -10.753 1.539 1.00 95.62 81 SER A CA 1
ATOM 618 C C . SER A 1 81 ? 3.712 -11.376 1.671 1.00 95.62 81 SER A C 1
ATOM 620 O O . SER A 1 81 ? 4.717 -10.845 1.196 1.00 95.62 81 SER A O 1
ATOM 622 N N . TYR A 1 82 ? 3.749 -12.556 2.282 1.00 88.50 82 TYR A N 1
ATOM 623 C CA . TYR A 1 82 ? 4.971 -13.342 2.470 1.00 88.50 82 TYR A CA 1
ATOM 624 C C . TYR A 1 82 ? 5.021 -14.591 1.584 1.00 88.50 82 TYR A C 1
ATOM 626 O O . TYR A 1 82 ? 5.968 -15.373 1.670 1.00 88.50 82 TYR A O 1
ATOM 634 N N . VAL A 1 83 ? 3.993 -14.797 0.758 1.00 86.19 83 VAL A N 1
ATOM 635 C CA . VAL A 1 83 ? 3.853 -15.967 -0.123 1.00 86.19 83 VAL A CA 1
ATOM 636 C C . VAL A 1 83 ? 3.880 -15.598 -1.606 1.00 86.19 83 VAL A C 1
ATOM 638 O O . VAL A 1 83 ? 4.142 -16.472 -2.433 1.00 86.19 83 VAL A O 1
ATOM 641 N N . SER A 1 84 ? 3.656 -14.325 -1.947 1.00 84.94 84 SER A N 1
ATOM 642 C CA . SER A 1 84 ? 3.811 -13.820 -3.312 1.00 84.94 84 SER A CA 1
ATOM 643 C C . SER A 1 84 ? 5.279 -13.571 -3.670 1.00 84.94 84 SER A C 1
ATOM 645 O O . SER A 1 84 ? 6.163 -13.512 -2.814 1.00 84.94 84 SER A O 1
ATOM 647 N N . SER A 1 85 ? 5.531 -13.401 -4.969 1.00 87.25 85 SER A N 1
ATOM 648 C CA . SER A 1 85 ? 6.779 -12.850 -5.495 1.00 87.25 85 SER A CA 1
ATOM 649 C C . SER A 1 85 ? 6.431 -11.591 -6.300 1.00 87.25 85 SER A C 1
ATOM 651 O O . SER A 1 85 ? 5.702 -11.717 -7.286 1.00 87.25 85 SER A O 1
ATOM 653 N N . PRO A 1 86 ? 6.899 -10.400 -5.891 1.00 90.50 86 PRO A N 1
ATOM 654 C CA . PRO A 1 86 ? 7.756 -10.142 -4.734 1.00 90.50 86 PRO A CA 1
ATOM 655 C C . PRO A 1 86 ? 7.028 -10.358 -3.399 1.00 90.50 86 PRO A C 1
ATOM 657 O O . PRO A 1 86 ? 5.795 -10.383 -3.338 1.00 90.50 86 PRO A O 1
ATOM 660 N N . THR A 1 87 ? 7.808 -10.514 -2.333 1.00 94.88 87 THR A N 1
ATOM 661 C CA . THR A 1 87 ? 7.296 -10.352 -0.966 1.00 94.88 87 THR A CA 1
ATOM 662 C C . THR A 1 87 ? 7.077 -8.874 -0.677 1.00 94.88 87 THR A C 1
ATOM 664 O O . THR A 1 87 ? 7.786 -8.016 -1.209 1.00 94.88 87 THR A O 1
ATOM 667 N N . LEU A 1 88 ? 6.089 -8.585 0.162 1.00 96.31 88 LEU A N 1
ATOM 668 C CA . LEU A 1 88 ? 5.575 -7.246 0.381 1.00 96.31 88 LEU A CA 1
ATOM 669 C C . LEU A 1 88 ? 5.289 -7.016 1.863 1.00 96.31 88 LEU A C 1
ATOM 671 O O . LEU A 1 88 ? 4.665 -7.847 2.523 1.00 96.31 88 LEU A O 1
ATOM 675 N N . PHE A 1 89 ? 5.680 -5.853 2.364 1.00 96.75 89 PHE A N 1
ATOM 676 C CA . PHE A 1 89 ? 5.151 -5.284 3.597 1.00 96.75 89 PHE A CA 1
ATOM 677 C C . PHE A 1 89 ? 4.957 -3.785 3.391 1.00 96.75 89 PHE A C 1
ATOM 679 O O . PHE A 1 89 ? 5.801 -3.123 2.801 1.00 96.75 89 PHE A O 1
ATOM 686 N N . PHE A 1 90 ? 3.845 -3.239 3.849 1.00 97.06 90 PHE A N 1
ATOM 687 C CA . PHE A 1 90 ? 3.545 -1.823 3.762 1.00 97.06 90 PHE A CA 1
ATOM 688 C C . PHE A 1 90 ? 2.888 -1.366 5.055 1.00 97.06 90 PHE A C 1
ATOM 690 O O . PHE A 1 90 ? 2.020 -2.062 5.573 1.00 97.06 90 PHE A O 1
ATOM 697 N N . ALA A 1 91 ? 3.277 -0.194 5.551 1.00 95.69 91 ALA A N 1
ATOM 698 C CA . ALA A 1 91 ? 2.693 0.405 6.743 1.00 95.69 91 ALA A CA 1
ATOM 699 C C . ALA A 1 91 ? 2.537 1.923 6.594 1.00 95.69 91 ALA A C 1
ATOM 701 O O . ALA A 1 91 ? 3.443 2.615 6.116 1.00 95.69 91 ALA A O 1
ATOM 702 N N . THR A 1 92 ? 1.402 2.465 7.043 1.00 95.44 92 THR A N 1
ATOM 703 C CA . THR A 1 92 ? 1.155 3.916 7.078 1.00 95.44 92 THR A CA 1
ATOM 704 C C . THR A 1 92 ? 0.105 4.311 8.120 1.00 95.44 92 THR A C 1
ATOM 706 O O . THR A 1 92 ? -0.756 3.521 8.504 1.00 95.44 92 THR A O 1
ATOM 709 N N . ASN A 1 93 ? 0.129 5.585 8.515 1.00 94.81 93 ASN A N 1
ATOM 710 C CA . ASN A 1 93 ? -0.916 6.251 9.305 1.00 94.81 93 ASN A CA 1
ATOM 711 C C . ASN A 1 93 ? -1.762 7.211 8.458 1.00 94.81 93 ASN A C 1
ATOM 713 O O . ASN A 1 93 ? -2.543 8.004 8.985 1.00 94.81 93 ASN A O 1
ATOM 717 N N . THR A 1 94 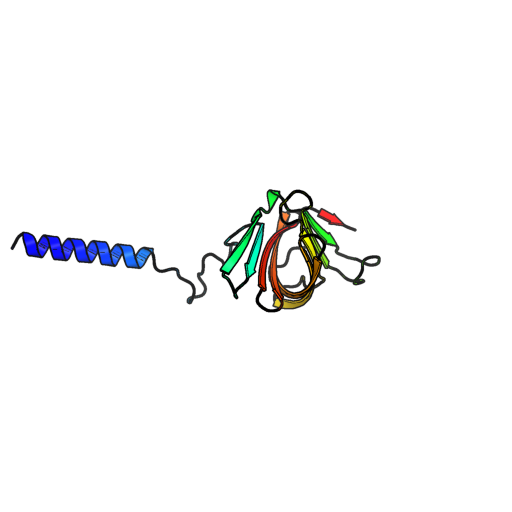? -1.574 7.176 7.140 1.00 94.94 94 THR A N 1
ATOM 718 C CA . THR A 1 94 ? -2.345 7.954 6.174 1.00 94.94 94 THR A CA 1
ATOM 719 C C . THR A 1 94 ? -3.579 7.150 5.787 1.00 94.94 94 THR A C 1
ATOM 721 O O . THR A 1 94 ? -3.548 6.394 4.823 1.00 94.94 94 THR A O 1
ATOM 724 N N . ILE A 1 95 ? -4.635 7.262 6.588 1.00 92.56 95 ILE A N 1
ATOM 725 C CA . ILE A 1 95 ? -5.817 6.385 6.510 1.00 92.56 95 ILE A CA 1
ATOM 726 C C . ILE A 1 95 ? -7.139 7.143 6.352 1.00 92.56 95 ILE A C 1
ATOM 728 O O . ILE A 1 95 ? -8.158 6.518 6.093 1.00 92.56 95 ILE A O 1
ATOM 732 N N . ALA A 1 96 ? -7.142 8.470 6.507 1.00 94.06 96 ALA A N 1
ATOM 733 C CA . ALA A 1 96 ? -8.340 9.279 6.305 1.00 94.06 96 ALA A CA 1
ATOM 734 C C . ALA A 1 96 ? -8.459 9.716 4.839 1.00 94.06 96 ALA A C 1
ATOM 736 O O . ALA A 1 96 ? -7.465 10.106 4.227 1.00 94.06 96 ALA A O 1
ATOM 737 N N . VAL A 1 97 ? -9.672 9.723 4.281 1.00 93.88 97 VAL A N 1
ATOM 738 C CA . VAL A 1 97 ? -9.901 10.119 2.877 1.00 93.88 97 VAL A CA 1
ATOM 739 C C . VAL A 1 97 ? -9.305 11.500 2.566 1.00 93.88 97 VAL A C 1
ATOM 741 O O . VAL A 1 97 ? -9.497 12.460 3.316 1.00 93.88 97 VAL A O 1
ATOM 744 N N . ASN A 1 98 ? -8.618 11.608 1.426 1.00 90.69 98 ASN A N 1
ATOM 745 C CA . ASN A 1 98 ? -7.865 12.774 0.945 1.00 90.69 98 ASN A CA 1
ATOM 746 C C . ASN A 1 98 ? -6.673 13.185 1.824 1.00 90.69 98 ASN A C 1
ATOM 748 O O . ASN A 1 98 ? -6.073 14.241 1.599 1.00 90.69 98 ASN A O 1
ATOM 752 N N . GLN A 1 99 ? -6.316 12.394 2.835 1.00 93.56 99 GLN A N 1
ATOM 753 C CA . GLN A 1 99 ? -5.097 12.619 3.594 1.00 93.56 99 GLN A CA 1
ATOM 754 C C . GLN A 1 99 ? -3.899 12.209 2.740 1.00 93.56 99 GLN A C 1
ATOM 756 O O . GLN A 1 99 ? -3.877 11.120 2.169 1.00 93.56 99 GLN A O 1
ATOM 761 N N . THR A 1 100 ? -2.877 13.060 2.725 1.00 96.56 100 THR A N 1
ATOM 762 C CA . THR A 1 100 ? -1.545 12.716 2.229 1.00 96.56 100 THR A CA 1
ATOM 763 C C . THR A 1 100 ? -0.576 12.652 3.403 1.00 96.56 100 THR A C 1
ATOM 765 O O . THR A 1 100 ? -0.641 13.470 4.325 1.00 96.56 100 THR A O 1
ATOM 768 N N . GLY A 1 101 ? 0.337 11.693 3.369 1.00 95.56 101 GLY A N 1
ATOM 769 C CA . GLY A 1 101 ? 1.354 11.503 4.391 1.00 95.56 101 GLY A CA 1
ATOM 770 C C . GLY A 1 101 ? 2.462 10.584 3.905 1.00 95.56 101 GLY A C 1
ATOM 771 O O . GLY A 1 101 ? 2.747 10.507 2.711 1.00 95.56 101 GLY A O 1
ATOM 772 N N . THR A 1 102 ? 3.112 9.911 4.844 1.00 95.75 102 THR A N 1
ATOM 773 C CA . THR A 1 102 ? 4.231 9.009 4.565 1.00 95.75 102 THR A CA 1
ATOM 774 C C . THR A 1 102 ? 3.883 7.577 4.936 1.00 95.75 102 THR A C 1
ATOM 776 O O . THR A 1 102 ? 3.002 7.323 5.763 1.00 95.75 102 THR A O 1
ATOM 779 N N . GLY A 1 103 ? 4.609 6.634 4.357 1.00 95.31 103 GLY A N 1
ATOM 780 C CA . GLY A 1 103 ? 4.582 5.231 4.742 1.00 95.31 103 GLY A CA 1
ATOM 781 C C . GLY A 1 103 ? 5.935 4.581 4.504 1.00 95.31 103 GLY A C 1
ATOM 782 O O . GLY A 1 103 ? 6.857 5.211 3.978 1.00 95.31 103 GLY A O 1
ATOM 783 N N . THR A 1 104 ? 6.021 3.312 4.869 1.00 96.56 104 THR A N 1
ATOM 784 C CA . THR A 1 104 ? 7.159 2.452 4.556 1.00 96.56 104 THR A CA 1
ATOM 785 C C . THR A 1 104 ? 6.656 1.312 3.694 1.00 96.56 104 THR A C 1
ATOM 787 O O . THR A 1 104 ? 5.703 0.635 4.073 1.00 96.56 104 THR A O 1
ATOM 790 N N . LEU A 1 105 ? 7.282 1.125 2.537 1.00 96.56 105 LEU A N 1
ATOM 791 C CA . LEU A 1 105 ? 7.024 0.030 1.614 1.00 96.56 105 LEU A CA 1
ATOM 792 C C . LEU A 1 105 ? 8.275 -0.842 1.546 1.00 96.56 105 LEU A C 1
ATOM 794 O O . LEU A 1 105 ? 9.341 -0.354 1.193 1.00 96.56 105 LEU A O 1
ATOM 798 N N . THR A 1 106 ? 8.143 -2.121 1.849 1.00 96.12 106 THR A N 1
ATOM 799 C CA . THR A 1 106 ? 9.202 -3.119 1.754 1.00 96.12 106 THR A CA 1
ATOM 800 C C . THR A 1 106 ? 8.865 -4.080 0.623 1.00 96.12 106 THR A C 1
ATOM 802 O O . THR A 1 106 ? 7.850 -4.773 0.686 1.00 96.12 106 THR A O 1
ATOM 805 N N . ILE A 1 107 ? 9.721 -4.147 -0.396 1.00 94.31 107 ILE A N 1
ATOM 806 C CA . ILE A 1 107 ? 9.612 -5.110 -1.502 1.00 94.31 107 ILE A CA 1
ATOM 807 C C . ILE A 1 107 ? 10.877 -5.963 -1.495 1.00 94.31 107 ILE A C 1
ATOM 809 O O . ILE A 1 107 ? 11.980 -5.422 -1.547 1.00 94.31 107 ILE A O 1
ATOM 813 N N . ASP A 1 108 ? 10.734 -7.286 -1.388 1.00 93.62 108 ASP A N 1
ATOM 814 C CA . ASP A 1 108 ? 11.860 -8.235 -1.343 1.00 93.62 108 ASP A CA 1
ATOM 815 C C . ASP A 1 108 ? 12.975 -7.840 -0.348 1.00 93.62 108 ASP A C 1
ATOM 817 O O . ASP A 1 108 ? 14.171 -7.917 -0.641 1.00 93.62 108 ASP A O 1
ATOM 821 N N . ASN A 1 109 ? 12.567 -7.441 0.864 1.00 91.62 109 ASN A N 1
ATOM 822 C CA . ASN A 1 109 ? 13.424 -6.972 1.966 1.00 91.62 109 ASN A CA 1
ATOM 823 C C . ASN A 1 109 ? 14.177 -5.652 1.711 1.00 91.62 109 ASN A C 1
ATOM 825 O O . ASN A 1 109 ? 15.170 -5.374 2.391 1.00 91.62 109 ASN A O 1
ATOM 829 N N . VAL A 1 110 ? 13.737 -4.840 0.750 1.00 95.06 110 VAL A N 1
ATOM 830 C CA . VAL A 1 110 ? 14.243 -3.479 0.544 1.00 95.06 110 VAL A CA 1
ATOM 831 C C . VAL A 1 110 ? 13.182 -2.477 0.966 1.00 95.06 110 VAL A C 1
ATOM 833 O O . VAL A 1 110 ? 12.086 -2.487 0.414 1.00 95.06 110 VAL A O 1
ATOM 836 N N . ASP A 1 111 ? 13.532 -1.611 1.916 1.00 95.88 111 ASP A N 1
ATOM 837 C CA . ASP A 1 111 ? 12.643 -0.578 2.445 1.00 95.88 111 ASP A CA 1
ATOM 838 C C . ASP A 1 111 ? 12.710 0.707 1.612 1.00 95.88 111 ASP A C 1
ATOM 840 O O . ASP A 1 111 ? 13.789 1.194 1.255 1.00 95.88 111 ASP A O 1
ATOM 844 N N . TYR A 1 112 ? 11.542 1.288 1.365 1.00 96.00 112 TYR A N 1
ATOM 845 C CA . TYR A 1 112 ? 11.340 2.550 0.673 1.00 96.00 112 TYR A CA 1
ATOM 846 C C . TYR A 1 112 ? 10.469 3.469 1.531 1.00 96.00 112 TYR A C 1
ATOM 848 O O . TYR A 1 112 ? 9.374 3.090 1.954 1.00 96.00 112 TYR A O 1
ATOM 856 N N . ASP A 1 113 ? 10.935 4.700 1.745 1.00 96.31 113 ASP A N 1
ATOM 857 C CA . ASP A 1 113 ? 10.095 5.777 2.265 1.00 96.31 113 ASP A CA 1
ATOM 858 C C . ASP A 1 113 ? 9.224 6.305 1.126 1.00 96.31 113 ASP A C 1
ATOM 860 O O . ASP A 1 113 ? 9.730 6.755 0.091 1.00 96.31 113 ASP A O 1
ATOM 864 N N . VAL A 1 114 ? 7.910 6.249 1.313 1.00 97.44 114 VAL A N 1
ATOM 865 C CA . VAL A 1 114 ? 6.939 6.543 0.256 1.00 97.44 114 VAL A CA 1
ATOM 866 C C . VAL A 1 114 ? 5.995 7.668 0.655 1.00 97.44 114 VAL A C 1
ATOM 868 O O . VAL A 1 114 ? 5.709 7.879 1.836 1.00 97.44 114 VAL A O 1
ATOM 871 N N . THR A 1 115 ? 5.489 8.390 -0.344 1.00 98.06 115 THR A N 1
ATOM 872 C CA . THR A 1 115 ? 4.363 9.315 -0.172 1.00 98.06 115 THR A CA 1
ATOM 873 C C . THR A 1 115 ? 3.073 8.545 -0.382 1.00 98.06 115 THR A C 1
ATOM 875 O O . THR A 1 115 ? 2.938 7.849 -1.382 1.00 98.06 115 THR A O 1
ATOM 878 N N . VAL A 1 116 ? 2.133 8.678 0.548 1.00 97.88 116 VAL A N 1
ATOM 879 C CA . VAL A 1 116 ? 0.852 7.966 0.532 1.00 97.88 116 VAL A CA 1
ATOM 880 C C . VAL A 1 116 ? -0.276 8.979 0.428 1.00 97.88 116 VAL A C 1
ATOM 882 O O . VAL A 1 116 ? -0.235 9.994 1.121 1.00 97.88 116 VAL A O 1
ATOM 885 N N . THR A 1 117 ? -1.288 8.698 -0.383 1.00 97.12 117 T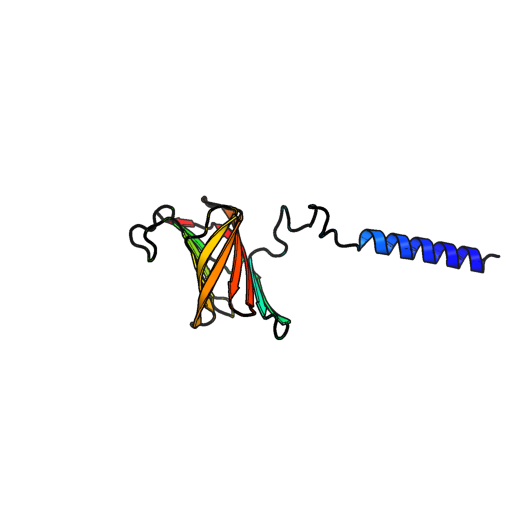HR A N 1
ATOM 886 C CA . THR A 1 117 ? -2.572 9.403 -0.392 1.00 97.12 117 THR A CA 1
ATOM 887 C C . THR A 1 117 ? -3.693 8.394 -0.198 1.00 97.12 117 THR A C 1
ATOM 889 O O . THR A 1 117 ? -3.797 7.427 -0.944 1.00 97.12 117 THR A O 1
ATOM 892 N N . CYS A 1 118 ? -4.539 8.608 0.806 1.00 95.75 118 CYS A N 1
ATOM 893 C CA . CYS A 1 118 ? -5.707 7.766 1.017 1.00 95.75 118 CYS A CA 1
ATOM 894 C C . CYS A 1 118 ? -6.865 8.255 0.143 1.00 95.75 118 CYS A C 1
ATOM 896 O O . CYS A 1 118 ? -7.372 9.362 0.320 1.00 95.75 118 CYS A O 1
ATOM 898 N N . GLN A 1 119 ? -7.280 7.414 -0.799 1.00 94.31 119 GLN A N 1
ATOM 899 C CA . GLN A 1 119 ? -8.411 7.671 -1.691 1.00 94.31 119 GLN A CA 1
ATOM 900 C C . GLN A 1 119 ? -9.720 7.167 -1.082 1.00 94.31 119 GLN A C 1
ATOM 902 O O . GLN A 1 119 ? -10.779 7.767 -1.269 1.00 94.31 119 GLN A O 1
ATOM 907 N N . ARG A 1 120 ? -9.649 6.075 -0.312 1.00 93.94 120 ARG A N 1
ATOM 908 C CA . ARG A 1 120 ? -10.799 5.473 0.360 1.00 93.94 120 ARG A CA 1
ATOM 909 C C . ARG A 1 120 ? -10.409 4.938 1.728 1.00 93.94 120 ARG A C 1
ATOM 911 O O . ARG A 1 120 ? -9.463 4.164 1.848 1.00 93.94 120 ARG A O 1
ATOM 918 N N . GLU A 1 121 ? -11.168 5.353 2.732 1.00 93.75 121 GLU A N 1
ATOM 919 C CA . GLU A 1 121 ? -11.011 4.926 4.118 1.00 93.75 121 GLU A CA 1
ATOM 920 C C . GLU A 1 121 ? -11.895 3.709 4.404 1.00 93.75 121 GLU A C 1
ATOM 922 O O . GLU A 1 121 ? -13.059 3.661 3.998 1.00 93.75 121 GLU A O 1
ATOM 927 N N . GLY A 1 122 ? -11.331 2.781 5.169 1.00 94.06 122 GLY A N 1
ATOM 928 C CA . GLY A 1 122 ? -12.008 1.673 5.826 1.00 94.06 122 GLY A CA 1
ATOM 929 C C . GLY A 1 122 ? -11.404 1.502 7.219 1.00 94.06 122 GLY A C 1
ATOM 930 O O . GLY A 1 122 ? -10.226 1.801 7.432 1.00 94.06 122 GLY A O 1
ATOM 931 N N . ASN A 1 123 ? -12.205 1.062 8.184 1.00 94.25 123 ASN A N 1
ATOM 932 C CA . ASN A 1 123 ? -11.763 0.871 9.570 1.00 94.25 123 ASN A CA 1
ATOM 933 C C . ASN A 1 123 ? -12.368 -0.368 10.251 1.00 94.25 123 ASN A C 1
ATOM 935 O O . ASN A 1 123 ? -12.081 -0.636 11.422 1.00 94.25 123 ASN A O 1
ATOM 939 N N . THR A 1 124 ? -13.172 -1.149 9.530 1.00 96.12 124 THR A N 1
ATOM 940 C CA . THR A 1 124 ? -13.704 -2.432 9.993 1.00 96.12 124 THR A CA 1
ATOM 941 C C . THR A 1 124 ? -13.432 -3.562 9.004 1.00 96.12 124 THR A C 1
ATOM 943 O O . THR A 1 124 ? -13.207 -3.334 7.820 1.00 96.12 124 THR A O 1
ATOM 946 N N . VAL A 1 125 ? -13.445 -4.802 9.505 1.00 97.75 125 VAL A N 1
ATOM 947 C CA . VAL A 1 125 ? -13.255 -6.006 8.681 1.00 97.75 125 VAL A CA 1
ATOM 948 C C . VAL A 1 125 ? -14.276 -6.043 7.545 1.00 97.75 125 VAL A C 1
ATOM 950 O O . VAL A 1 125 ? -15.478 -5.905 7.786 1.00 97.75 125 VAL A O 1
ATOM 953 N N . GLY A 1 126 ? -13.803 -6.281 6.323 1.00 96.31 126 GLY A N 1
ATOM 954 C CA . GLY A 1 126 ? -14.628 -6.315 5.117 1.00 96.31 126 GLY A CA 1
ATOM 955 C C . GLY A 1 126 ? -14.775 -4.968 4.401 1.00 96.31 126 GLY A C 1
ATOM 956 O O . GLY A 1 126 ? -15.376 -4.931 3.329 1.00 96.31 126 GLY A O 1
ATOM 957 N N . GLU A 1 127 ? -14.261 -3.869 4.959 1.00 95.69 127 GLU A N 1
ATOM 958 C CA . GLU A 1 127 ? -14.254 -2.576 4.269 1.00 95.69 127 GLU A CA 1
ATOM 959 C C . GLU A 1 127 ? -13.052 -2.438 3.331 1.00 95.69 127 GLU A C 1
ATOM 961 O O . GLU A 1 127 ? -11.937 -2.844 3.659 1.00 95.69 127 GLU A O 1
ATOM 966 N N . GLU A 1 128 ? -13.300 -1.831 2.167 1.00 95.00 128 GLU A N 1
ATOM 967 C CA . GLU A 1 128 ? -12.267 -1.459 1.197 1.00 95.00 128 GLU A CA 1
ATOM 968 C C . GLU A 1 128 ? -11.446 -0.277 1.720 1.00 95.00 128 GLU A C 1
ATOM 970 O O . GLU A 1 128 ? -11.999 0.751 2.122 1.00 95.00 128 GLU A O 1
ATOM 975 N N . VAL A 1 129 ? -10.128 -0.398 1.605 1.00 95.69 129 VAL A N 1
ATOM 976 C CA . VAL A 1 129 ? -9.160 0.686 1.755 1.00 95.69 129 VAL A CA 1
ATOM 977 C C . VAL A 1 129 ? -8.447 0.877 0.423 1.00 95.69 129 VAL A C 1
ATOM 979 O O . VAL A 1 129 ? -7.989 -0.092 -0.187 1.00 95.69 129 VAL A O 1
ATOM 982 N N . ARG A 1 130 ? -8.322 2.138 -0.010 1.00 95.94 130 ARG A N 1
ATOM 983 C CA . ARG A 1 130 ? -7.589 2.492 -1.228 1.00 95.94 130 ARG A CA 1
ATOM 984 C C . ARG A 1 130 ? -6.519 3.533 -0.968 1.00 95.94 130 ARG A C 1
ATOM 986 O O . ARG A 1 130 ? -6.824 4.619 -0.466 1.00 95.94 130 ARG A O 1
ATOM 993 N N . LEU A 1 131 ? -5.286 3.202 -1.338 1.00 96.88 131 LEU A N 1
ATOM 994 C CA . LEU A 1 131 ? -4.107 4.030 -1.114 1.00 96.88 131 LEU A CA 1
ATOM 995 C C . LEU A 1 131 ? -3.301 4.159 -2.404 1.00 96.88 131 LEU A C 1
ATOM 997 O O . LEU A 1 131 ? -2.839 3.155 -2.945 1.00 96.88 131 LEU A O 1
ATOM 1001 N N . ASP A 1 132 ? -3.059 5.398 -2.815 1.00 96.12 132 ASP A N 1
ATOM 1002 C CA . ASP A 1 132 ? -2.059 5.713 -3.828 1.00 96.12 132 ASP A CA 1
ATOM 1003 C C . ASP A 1 132 ? -0.722 5.935 -3.138 1.00 96.12 132 ASP A C 1
ATOM 1005 O O . ASP A 1 132 ? -0.615 6.684 -2.164 1.00 96.12 132 ASP A O 1
ATOM 1009 N N . VAL A 1 133 ? 0.317 5.298 -3.651 1.00 97.25 133 VAL A N 1
ATOM 1010 C CA . VAL A 1 133 ? 1.651 5.297 -3.073 1.00 97.25 133 VAL A CA 1
ATOM 1011 C C . VAL A 1 133 ? 2.651 5.656 -4.161 1.00 97.25 133 VAL A C 1
ATOM 1013 O O . VAL A 1 133 ? 2.643 5.092 -5.248 1.00 97.25 133 VAL A O 1
ATOM 1016 N N . THR A 1 134 ? 3.530 6.613 -3.885 1.00 96.69 134 THR A N 1
ATOM 1017 C CA . THR A 1 134 ? 4.532 7.066 -4.856 1.00 96.69 134 THR A CA 1
ATOM 1018 C C . THR A 1 134 ? 5.904 7.206 -4.219 1.00 96.69 134 THR A C 1
ATOM 1020 O O . THR A 1 134 ? 6.044 7.654 -3.076 1.00 96.69 134 THR A O 1
ATOM 1023 N N . TYR A 1 135 ? 6.938 6.844 -4.976 1.00 95.50 135 TYR A N 1
ATOM 1024 C CA . TYR A 1 135 ? 8.325 7.169 -4.655 1.00 95.50 135 TYR A CA 1
ATOM 1025 C C . TYR A 1 135 ? 9.175 7.185 -5.924 1.00 95.50 135 TYR A C 1
ATOM 1027 O O . TYR A 1 135 ? 9.144 6.258 -6.726 1.00 95.50 135 TYR A O 1
ATOM 1035 N N . SER A 1 136 ? 9.991 8.227 -6.103 1.00 94.19 136 SER A N 1
ATOM 1036 C CA . SER A 1 136 ? 10.810 8.393 -7.312 1.00 94.19 136 SER A CA 1
ATOM 1037 C C . SER A 1 136 ? 9.966 8.333 -8.602 1.00 94.19 136 SER A C 1
ATOM 1039 O O . SER A 1 136 ? 9.270 9.289 -8.922 1.00 94.19 136 SER A O 1
ATOM 1041 N N . SER A 1 137 ? 10.046 7.224 -9.331 1.00 92.31 137 SER A N 1
ATOM 1042 C CA . SER A 1 137 ? 9.392 6.924 -10.617 1.00 92.31 137 SER A CA 1
ATOM 1043 C C . SER A 1 137 ? 8.384 5.784 -10.482 1.00 92.31 137 SER A C 1
ATOM 1045 O O . SER A 1 137 ? 7.840 5.318 -11.480 1.00 92.31 137 SER A O 1
ATOM 1047 N N . ILE A 1 138 ? 8.162 5.325 -9.254 1.00 94.06 138 ILE A N 1
ATOM 1048 C CA . ILE A 1 138 ? 7.266 4.232 -8.941 1.00 94.06 138 ILE A CA 1
ATOM 1049 C C . ILE A 1 138 ? 5.918 4.787 -8.511 1.00 94.06 138 ILE A C 1
ATOM 1051 O O . ILE A 1 138 ? 5.839 5.650 -7.629 1.00 94.06 138 ILE A O 1
ATOM 1055 N N . GLU A 1 139 ? 4.881 4.226 -9.113 1.00 94.88 139 GLU A N 1
ATOM 1056 C CA . GLU A 1 139 ? 3.489 4.379 -8.720 1.00 94.88 139 GLU A CA 1
ATOM 1057 C C . GLU A 1 139 ? 2.984 3.024 -8.224 1.00 94.88 139 GLU A C 1
ATOM 1059 O O . GLU A 1 139 ? 3.196 1.989 -8.859 1.00 94.88 139 GLU A O 1
ATOM 1064 N N . VAL A 1 140 ? 2.347 3.026 -7.062 1.00 95.56 140 VAL A N 1
ATOM 1065 C CA . VAL A 1 140 ? 1.727 1.861 -6.445 1.00 95.56 140 VAL A CA 1
ATOM 1066 C C . VAL A 1 140 ? 0.296 2.222 -6.073 1.00 95.56 140 VAL A C 1
ATOM 1068 O O . VAL A 1 140 ? 0.057 3.277 -5.496 1.00 95.56 140 VAL A O 1
ATOM 1071 N N . GLU A 1 141 ? -0.648 1.336 -6.360 1.00 95.94 141 GLU A N 1
ATOM 1072 C CA . GLU A 1 141 ? -2.016 1.426 -5.843 1.00 95.94 141 GLU A CA 1
ATOM 1073 C C . GLU A 1 141 ? -2.283 0.183 -4.999 1.00 95.94 141 GLU A C 1
ATOM 1075 O O . GLU A 1 141 ? -2.092 -0.949 -5.457 1.00 95.94 141 GLU A O 1
ATOM 1080 N N . PHE A 1 142 ? -2.727 0.401 -3.765 1.00 97.50 142 PHE A N 1
ATOM 1081 C CA . PHE A 1 142 ? -3.366 -0.625 -2.958 1.00 97.50 142 PHE A CA 1
ATOM 1082 C C . PHE A 1 142 ? -4.868 -0.438 -3.045 1.00 97.50 142 PHE A C 1
ATOM 1084 O O . PHE A 1 142 ? -5.379 0.618 -2.673 1.00 97.50 142 PHE A O 1
ATOM 1091 N N . CYS A 1 143 ? -5.568 -1.483 -3.455 1.00 96.31 143 CYS A N 1
ATOM 1092 C CA . CYS A 1 143 ? -6.990 -1.629 -3.225 1.00 96.31 143 CYS A CA 1
ATOM 1093 C C . CYS A 1 143 ? -7.237 -2.958 -2.530 1.00 96.31 143 CYS A C 1
ATOM 1095 O O . CYS A 1 143 ? -7.145 -4.015 -3.149 1.00 96.31 143 CYS A O 1
ATOM 1097 N N . VAL A 1 144 ? -7.508 -2.902 -1.234 1.00 96.75 144 VAL A N 1
ATOM 1098 C CA . VAL A 1 144 ? -7.554 -4.092 -0.385 1.00 96.75 144 VAL A CA 1
ATOM 1099 C C . VAL A 1 144 ? -8.757 -4.055 0.535 1.00 96.75 144 VAL A C 1
ATOM 1101 O O . VAL A 1 144 ? -9.283 -2.985 0.846 1.00 96.75 144 VAL A O 1
ATOM 1104 N N . THR A 1 145 ? -9.162 -5.225 1.009 1.00 96.56 145 THR A N 1
ATOM 1105 C CA . THR A 1 145 ? -10.157 -5.364 2.068 1.00 96.56 145 THR A CA 1
ATOM 1106 C C . THR A 1 145 ? -9.450 -5.505 3.409 1.00 96.56 145 THR A C 1
ATOM 1108 O O . THR A 1 145 ? -8.420 -6.164 3.491 1.00 96.56 145 THR A O 1
ATOM 1111 N N . ILE A 1 146 ? -9.989 -4.918 4.479 1.00 97.62 146 ILE A N 1
ATOM 1112 C CA . ILE A 1 146 ? -9.481 -5.170 5.836 1.00 97.62 146 ILE A CA 1
ATOM 1113 C C . ILE A 1 146 ? -9.838 -6.597 6.260 1.00 97.62 146 ILE A C 1
ATOM 1115 O O . ILE A 1 146 ? -11.020 -6.934 6.367 1.00 97.62 146 ILE A O 1
ATOM 1119 N N . ASP A 1 147 ? -8.827 -7.397 6.590 1.00 97.88 147 ASP A N 1
ATOM 1120 C CA . ASP A 1 147 ? -8.993 -8.761 7.101 1.00 97.88 147 ASP A CA 1
ATOM 1121 C C . ASP A 1 147 ? -9.167 -8.783 8.622 1.00 97.88 147 ASP A C 1
ATOM 1123 O O . ASP A 1 147 ? -9.931 -9.581 9.171 1.00 97.88 147 ASP A O 1
ATOM 1127 N N . GLU A 1 148 ? -8.465 -7.890 9.321 1.00 95.81 148 GLU A N 1
ATOM 1128 C CA . GLU A 1 148 ? -8.416 -7.870 10.780 1.00 95.81 148 GLU A CA 1
ATOM 1129 C C . GLU A 1 148 ? -8.355 -6.444 11.339 1.00 95.81 148 GLU A C 1
ATOM 1131 O O . GLU A 1 148 ? -7.683 -5.566 10.800 1.00 95.81 148 GLU A O 1
ATOM 1136 N N . VAL A 1 149 ? -9.026 -6.231 12.475 1.00 94.44 149 VAL A N 1
ATOM 1137 C CA . VAL A 1 149 ? -8.864 -5.034 13.309 1.00 94.44 149 VAL A CA 1
ATOM 1138 C C . VAL A 1 149 ? -8.126 -5.420 14.590 1.00 94.44 149 VAL A C 1
ATOM 1140 O O . VAL A 1 149 ? -8.678 -6.121 15.443 1.00 94.44 149 VAL A O 1
ATOM 1143 N N . VAL A 1 150 ? -6.891 -4.944 14.734 1.00 89.94 150 VAL A N 1
ATOM 1144 C CA . VAL A 1 150 ? -5.991 -5.278 15.845 1.00 89.94 150 VAL A CA 1
ATOM 1145 C C . VAL A 1 150 ? -6.098 -4.212 16.940 1.00 89.94 150 VAL A C 1
ATOM 1147 O O . VAL A 1 150 ? -5.787 -3.044 16.709 1.00 89.94 150 VAL A O 1
ATOM 1150 N N . ASN A 1 151 ? -6.542 -4.616 18.137 1.00 78.94 151 ASN A N 1
ATOM 1151 C CA . ASN A 1 151 ? -6.759 -3.735 19.299 1.00 78.94 151 ASN A CA 1
ATOM 1152 C C . ASN A 1 151 ? -5.658 -3.836 20.358 1.00 78.94 151 ASN A C 1
ATOM 1154 O O . ASN A 1 151 ? -5.166 -4.964 20.592 1.00 78.94 151 ASN A O 1
#

Foldseek 3Di:
DVVVVVVVVVVVVVVVVVVVVPQPPPPCVHPPNVDNPAAFKWKAQQVVRDIDGDHQVQKAKEWECAPCVPPPRHTWMWIWGPPDVFGWIKIDPQADAQGWDWIWIATNNDIDIWIKGWNDHDQDAQDWTWIWIDDDRMTMIHTYGHHYYDD

Sequence (151 aa):
MKLINTIIRLQTILLLVFTFLSCDNDDGNATNETACNYEGFSYLDTNNNDQTLIAEADLQTQFFPNASNGPFGASGIEISSYVSSPTLFFATNTIAVNQTGTGTLTIDNVDYDVTVTCQREGNTVGEEVRLDVTYSSIEVEFCVTIDEVVN